Protein AF-0000000071012170 (afdb_homodimer)

Secondary structure (DSSP, 8-state):
---PPTT-----EEEEEEETTEEEEEEE-HHHHHHHHHHHHHTT--HHHHHHHHHHHHTTSSS---HHHHHHHHHHHHH-THHHHHH--/---PPTT-----EEEEEEETTEEEEEEE-HHHHHHHHHHHHHTT--HHHHHHHHHHHHTTSSS---HHHHHHHHHHHHH-THHHHHH--

Structure (mmCIF, N/CA/C/O backbone):
data_AF-0000000071012170-model_v1
#
loop_
_entity.id
_entity.type
_entity.pdbx_description
1 polymer 'Ribbon-helix-helix domain-containing protein'
#
loop_
_atom_site.group_PDB
_atom_site.id
_atom_site.type_symbol
_atom_site.label_atom_id
_atom_site.label_alt_id
_atom_site.label_comp_id
_atom_site.label_asym_id
_atom_site.label_entity_id
_atom_site.label_seq_id
_atom_site.pdbx_PDB_ins_code
_atom_site.Cartn_x
_atom_site.Cartn_y
_atom_site.Cartn_z
_atom_site.occupancy
_atom_site.B_iso_or_equiv
_atom_site.auth_seq_id
_atom_site.auth_comp_id
_atom_site.auth_asym_id
_atom_site.auth_atom_id
_atom_site.pdbx_PDB_model_num
ATOM 1 N N . MET A 1 1 ? -7.152 -13.344 -16.125 1 81.5 1 MET A N 1
ATOM 2 C CA . MET A 1 1 ? -5.695 -13.297 -16.172 1 81.5 1 MET A CA 1
ATOM 3 C C . MET A 1 1 ? -5.168 -12.07 -15.43 1 81.5 1 MET A C 1
ATOM 5 O O . MET A 1 1 ? -5.805 -11.016 -15.438 1 81.5 1 MET A O 1
ATOM 9 N N . ILE A 1 2 ? -4.004 -12.242 -14.586 1 90.12 2 ILE A N 1
ATOM 10 C CA . ILE A 1 2 ? -3.391 -11.172 -13.812 1 90.12 2 ILE A CA 1
ATOM 11 C C . ILE A 1 2 ? -2.467 -10.344 -14.703 1 90.12 2 ILE A C 1
ATOM 13 O O . ILE A 1 2 ? -1.685 -10.906 -15.477 1 90.12 2 ILE A O 1
ATOM 17 N N . GLU A 1 3 ? -2.68 -9.062 -14.695 1 91.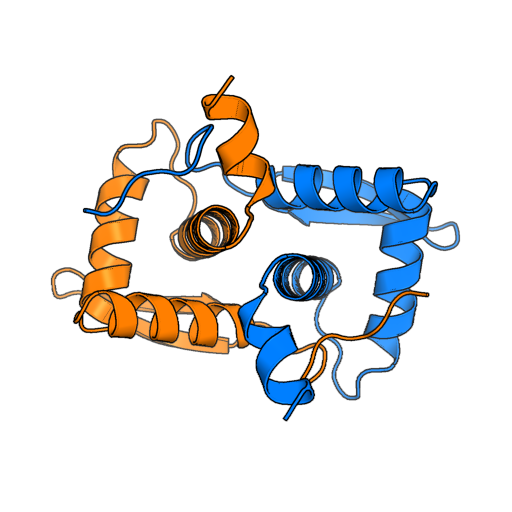44 3 GLU A N 1
ATOM 18 C CA . GLU A 1 3 ? -1.835 -8.172 -15.484 1 91.44 3 GLU A CA 1
ATOM 19 C C . GLU A 1 3 ? -1.071 -7.203 -14.578 1 91.44 3 GLU A C 1
ATOM 21 O O . GLU A 1 3 ? -1.565 -6.812 -13.523 1 91.44 3 GLU A O 1
ATOM 26 N N . ALA A 1 4 ? 0.1 -6.859 -15.078 1 93.19 4 ALA A N 1
ATOM 27 C CA . ALA A 1 4 ? 0.873 -5.852 -14.359 1 93.19 4 ALA A CA 1
ATOM 28 C C . ALA A 1 4 ? 0.177 -4.492 -14.391 1 93.19 4 ALA A C 1
ATOM 30 O O . ALA A 1 4 ? -0.514 -4.168 -15.359 1 93.19 4 ALA A O 1
ATOM 31 N N . PRO A 1 5 ? 0.312 -3.686 -13.32 1 92.81 5 PRO A N 1
ATOM 32 C CA . PRO A 1 5 ? -0.231 -2.326 -13.383 1 92.81 5 PRO A CA 1
ATOM 33 C C . PRO A 1 5 ? 0.393 -1.488 -14.492 1 92.81 5 PRO A C 1
ATOM 35 O O . PRO A 1 5 ? 1.422 -1.871 -15.055 1 92.81 5 PRO A O 1
ATOM 38 N N . GLU A 1 6 ? -0.34 -0.376 -14.789 1 85.25 6 GLU A N 1
ATOM 39 C CA . GLU A 1 6 ? 0.25 0.556 -15.75 1 85.25 6 GLU A CA 1
ATOM 40 C C . GLU A 1 6 ? 1.575 1.109 -15.234 1 85.25 6 GLU A C 1
ATOM 42 O O . GLU A 1 6 ? 1.687 1.483 -14.062 1 85.25 6 GLU A O 1
ATOM 47 N N . GLY A 1 7 ? 2.602 1.054 -15.961 1 88.69 7 GLY A N 1
ATOM 48 C CA . GLY A 1 7 ? 3.914 1.518 -15.539 1 88.69 7 GLY A CA 1
ATOM 49 C C . GLY A 1 7 ? 4.773 0.417 -14.945 1 88.69 7 GLY A C 1
ATOM 50 O O . GLY A 1 7 ? 5.949 0.635 -14.648 1 88.69 7 GLY A O 1
ATOM 51 N N . GLY A 1 8 ? 4.145 -0.751 -14.648 1 93 8 GLY A N 1
ATOM 52 C CA . GLY A 1 8 ? 4.891 -1.884 -14.125 1 93 8 GLY A CA 1
ATOM 53 C C . GLY A 1 8 ? 5.004 -1.873 -12.609 1 93 8 GLY A C 1
ATOM 54 O O . GLY A 1 8 ? 4.438 -1.005 -11.945 1 93 8 GLY A O 1
ATOM 55 N N . PHE A 1 9 ? 5.668 -2.893 -12.078 1 96.5 9 PHE A N 1
ATOM 56 C CA . PHE A 1 9 ? 5.961 -2.973 -10.648 1 96.5 9 PHE A CA 1
ATOM 57 C C . PHE A 1 9 ? 7.23 -2.203 -10.312 1 96.5 9 PHE A C 1
ATOM 59 O O . PHE A 1 9 ? 8.297 -2.484 -10.859 1 96.5 9 PHE A O 1
ATOM 66 N N . ARG A 1 10 ? 7.117 -1.2 -9.531 1 96.31 10 ARG A N 1
ATOM 67 C CA . ARG A 1 10 ? 8.258 -0.414 -9.078 1 96.31 10 ARG A CA 1
ATOM 68 C C . ARG A 1 10 ? 8.305 -0.349 -7.551 1 96.31 10 ARG A C 1
ATOM 70 O O . ARG A 1 10 ? 7.273 -0.131 -6.906 1 96.31 10 ARG A O 1
ATOM 77 N N . GLY A 1 11 ? 9.484 -0.593 -6.98 1 97.56 11 GLY A N 1
ATOM 78 C CA . GLY A 1 11 ? 9.641 -0.59 -5.535 1 97.56 11 GLY A CA 1
ATOM 79 C C . GLY A 1 11 ? 9.539 0.797 -4.926 1 97.56 11 GLY A C 1
ATOM 80 O O . GLY A 1 11 ? 9.438 1.791 -5.648 1 97.56 11 GLY A O 1
ATOM 81 N N . PRO A 1 12 ? 9.539 0.876 -3.615 1 98.44 12 PRO A N 1
ATOM 82 C CA . PRO A 1 12 ? 9.391 2.16 -2.926 1 98.44 12 PRO A CA 1
ATOM 83 C C . PRO A 1 12 ? 10.539 3.121 -3.225 1 98.44 12 PRO A C 1
ATOM 85 O O . PRO A 1 12 ? 11.695 2.695 -3.346 1 98.44 12 PRO A O 1
ATOM 88 N N . VAL A 1 13 ? 10.227 4.344 -3.346 1 98.5 13 VAL A N 1
ATOM 89 C CA . VAL A 1 13 ? 11.188 5.438 -3.486 1 98.5 13 VAL A CA 1
ATOM 90 C C . VAL A 1 13 ? 11.078 6.375 -2.285 1 98.5 13 VAL A C 1
ATOM 92 O O . VAL A 1 13 ? 9.977 6.652 -1.802 1 98.5 13 VAL A O 1
ATOM 95 N N . LYS A 1 14 ? 12.227 6.762 -1.87 1 98.44 14 LYS A N 1
ATOM 96 C CA . LYS A 1 14 ? 12.273 7.633 -0.699 1 98.44 14 LYS A CA 1
ATOM 97 C C . LYS A 1 14 ? 12.156 9.102 -1.1 1 98.44 14 LYS A C 1
ATOM 99 O O . LYS A 1 14 ? 12.875 9.562 -1.994 1 98.44 14 LYS A O 1
ATOM 104 N N . ARG A 1 15 ? 11.242 9.836 -0.465 1 98.38 15 ARG A N 1
ATOM 105 C CA . ARG A 1 15 ? 11.109 11.273 -0.625 1 98.38 15 ARG A CA 1
ATOM 106 C C . ARG A 1 15 ? 11.07 11.977 0.73 1 98.38 15 ARG A C 1
ATOM 108 O O . ARG A 1 15 ? 10.594 11.414 1.714 1 98.38 15 ARG A O 1
ATOM 115 N N . SER A 1 16 ? 11.57 13.172 0.717 1 98.25 16 SER A N 1
ATOM 116 C CA . SER A 1 16 ? 11.539 14.016 1.911 1 98.25 16 SER A CA 1
ATOM 117 C C . SER A 1 16 ? 10.367 14.984 1.874 1 98.25 16 SER A C 1
ATOM 119 O O . SER A 1 16 ? 10.141 15.656 0.865 1 98.25 16 SER A O 1
ATOM 121 N N . VAL A 1 17 ? 9.617 14.992 2.887 1 98.06 17 VAL A N 1
ATOM 122 C CA . VAL A 1 17 ? 8.469 15.875 3.027 1 98.06 17 VAL A CA 1
ATOM 123 C C . VAL A 1 17 ? 8.562 16.641 4.344 1 98.06 17 VAL A C 1
ATOM 125 O O . VAL A 1 17 ? 8.953 16.094 5.371 1 98.06 17 VAL A O 1
ATOM 128 N N . THR A 1 18 ? 8.258 17.906 4.266 1 96.88 18 THR A N 1
ATOM 129 C CA . THR A 1 18 ? 8.25 18.703 5.492 1 96.88 18 THR A CA 1
ATOM 130 C C . THR A 1 18 ? 6.891 18.609 6.188 1 96.88 18 THR A C 1
ATOM 132 O O . THR A 1 18 ? 5.875 19.031 5.633 1 96.88 18 THR A O 1
ATOM 135 N N . ILE A 1 19 ? 6.926 18.047 7.379 1 95.62 19 ILE A N 1
ATOM 136 C CA . ILE A 1 19 ? 5.723 17.891 8.195 1 95.62 19 ILE A CA 1
ATOM 137 C C . ILE A 1 19 ? 5.914 18.609 9.531 1 95.62 19 ILE A C 1
ATOM 139 O O . ILE A 1 19 ? 6.824 18.281 10.297 1 95.62 19 ILE A O 1
ATOM 143 N N . ALA A 1 20 ? 5.043 19.656 9.852 1 92.19 20 ALA A N 1
ATOM 144 C CA . ALA A 1 20 ? 5.125 20.422 11.094 1 92.19 20 ALA A CA 1
ATOM 145 C C . ALA A 1 20 ? 6.535 20.984 11.297 1 92.19 20 ALA A C 1
ATOM 147 O O . ALA A 1 20 ? 7.078 20.906 12.406 1 92.19 20 ALA A O 1
ATOM 148 N N . GLY A 1 21 ? 7.16 21.328 10.297 1 94.44 21 GLY A N 1
ATOM 149 C CA . GLY A 1 21 ? 8.469 21.953 10.367 1 94.44 21 GLY A CA 1
ATOM 150 C C . GLY A 1 21 ? 9.617 20.969 10.383 1 94.44 21 GLY A C 1
ATOM 151 O O . GLY A 1 21 ? 10.781 21.359 10.344 1 94.44 21 GLY A O 1
ATOM 152 N N . HIS A 1 22 ? 9.25 19.656 10.375 1 96.75 22 HIS A N 1
ATOM 153 C CA . HIS A 1 22 ? 10.266 18.609 10.406 1 96.75 22 HIS A CA 1
ATOM 154 C C . HIS A 1 22 ? 10.398 17.938 9.047 1 96.75 22 HIS A C 1
ATOM 156 O O . HIS A 1 22 ? 9.391 17.562 8.438 1 96.75 22 HIS A O 1
ATOM 162 N N . GLN A 1 23 ? 11.633 17.797 8.656 1 97.44 23 GLN A N 1
ATOM 163 C CA . GLN A 1 23 ? 11.891 17.047 7.434 1 97.44 23 GLN A CA 1
ATOM 164 C C . GLN A 1 23 ? 11.781 15.539 7.676 1 97.44 23 GLN A C 1
ATOM 166 O O . GLN A 1 23 ? 12.555 14.969 8.445 1 97.44 23 GLN A O 1
ATOM 171 N N . THR A 1 24 ? 10.828 14.922 7.031 1 97.19 24 THR A N 1
ATOM 172 C CA . THR A 1 24 ? 10.555 13.508 7.227 1 97.19 24 THR A CA 1
ATOM 173 C C . THR A 1 24 ? 10.711 12.734 5.918 1 97.19 24 THR A C 1
ATOM 175 O O . THR A 1 24 ? 10.203 13.156 4.879 1 97.19 24 THR A O 1
ATOM 178 N N . SER A 1 25 ? 11.508 11.664 6.012 1 98.38 25 SER A N 1
ATOM 179 C CA . SER A 1 25 ? 11.672 10.82 4.828 1 98.38 25 SER A CA 1
ATOM 180 C C . SER A 1 25 ? 10.65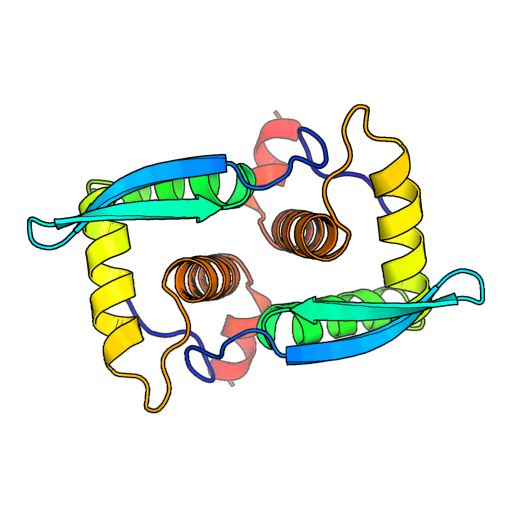6 9.68 4.82 1 98.38 25 SER A C 1
ATOM 182 O O . SER A 1 25 ? 10.516 8.961 5.812 1 98.38 25 SER A O 1
ATOM 184 N N . ILE A 1 26 ? 9.961 9.633 3.703 1 98.69 26 ILE A N 1
ATOM 185 C CA . ILE A 1 26 ? 8.945 8.594 3.576 1 98.69 26 ILE A CA 1
ATOM 186 C C . ILE A 1 26 ? 9.242 7.723 2.361 1 98.69 26 ILE A C 1
ATOM 188 O O . ILE A 1 26 ? 9.578 8.234 1.289 1 98.69 26 ILE A O 1
ATOM 192 N N . SER A 1 27 ? 9.195 6.41 2.582 1 98.69 27 SER A N 1
ATOM 193 C CA . SER A 1 27 ? 9.406 5.449 1.505 1 98.69 27 SER A CA 1
ATOM 194 C C . SER A 1 27 ? 8.086 4.848 1.035 1 98.69 27 SER A C 1
ATOM 196 O O . SER A 1 27 ? 7.398 4.176 1.804 1 98.69 27 SER A O 1
ATOM 198 N N . LEU A 1 28 ? 7.672 5.145 -0.286 1 98.75 28 LEU A N 1
ATOM 199 C CA . LEU A 1 28 ? 6.43 4.652 -0.872 1 98.75 28 LEU A CA 1
ATOM 200 C C . LEU A 1 28 ? 6.656 4.172 -2.301 1 98.75 28 LEU A C 1
ATOM 202 O O . LEU A 1 28 ? 7.535 4.68 -3 1 98.75 28 LEU A O 1
ATOM 206 N N . GLU A 1 29 ? 5.855 3.234 -2.678 1 98.19 29 GLU A N 1
ATOM 207 C CA . GLU A 1 29 ? 5.82 2.902 -4.098 1 98.19 29 GLU A CA 1
ATOM 208 C C . GLU A 1 29 ? 5.395 4.102 -4.938 1 98.19 29 GLU A C 1
ATOM 210 O O . GLU A 1 29 ? 4.531 4.883 -4.52 1 98.19 29 GLU A O 1
ATOM 215 N N . PRO A 1 30 ? 5.879 4.266 -6.211 1 97.81 30 PRO A N 1
ATOM 216 C CA . PRO A 1 30 ? 5.547 5.414 -7.055 1 97.81 30 PRO A CA 1
ATOM 217 C C . PRO A 1 30 ? 4.043 5.586 -7.258 1 97.81 30 PRO A C 1
ATOM 219 O O . PRO A 1 30 ? 3.549 6.715 -7.312 1 97.81 30 PRO A O 1
ATOM 222 N N . VAL A 1 31 ? 3.303 4.523 -7.277 1 96.62 31 VAL A N 1
ATOM 223 C CA . VAL A 1 31 ? 1.866 4.605 -7.512 1 96.62 31 VAL A CA 1
ATOM 224 C C . VAL A 1 31 ? 1.187 5.285 -6.324 1 96.62 31 VAL A C 1
ATOM 226 O O . VAL A 1 31 ? 0.213 6.023 -6.496 1 96.62 31 VAL A O 1
ATOM 229 N N . PHE A 1 32 ? 1.663 5.055 -5.172 1 97.88 32 PHE A N 1
ATOM 230 C CA . PHE A 1 32 ? 1.093 5.707 -3.998 1 97.88 32 PHE A CA 1
ATOM 231 C C . PHE A 1 32 ? 1.456 7.188 -3.969 1 97.88 32 PHE A C 1
ATOM 233 O O . PHE A 1 32 ? 0.633 8.023 -3.598 1 97.88 32 PHE A O 1
ATOM 240 N N . TRP A 1 33 ? 2.707 7.543 -4.355 1 98.38 33 TRP A N 1
ATOM 241 C CA . TRP A 1 33 ? 3.076 8.953 -4.457 1 98.38 33 TRP A CA 1
ATOM 242 C C . TRP A 1 33 ? 2.168 9.68 -5.441 1 98.38 33 TRP A C 1
ATOM 244 O O . TRP A 1 33 ? 1.653 10.758 -5.141 1 98.38 33 TRP A O 1
ATOM 254 N N . SER A 1 34 ? 1.928 9.016 -6.605 1 97.19 34 SER A N 1
ATOM 255 C CA . SER A 1 34 ? 1.067 9.602 -7.625 1 97.19 34 SER A CA 1
ATOM 256 C C . SER A 1 34 ? -0.354 9.797 -7.109 1 97.19 34 SER A C 1
ATOM 258 O O . SER A 1 34 ? -0.988 10.812 -7.379 1 97.19 34 SER A O 1
ATOM 260 N N . ALA A 1 35 ? -0.787 8.805 -6.32 1 96.88 35 ALA A N 1
ATOM 261 C CA . ALA A 1 35 ? -2.139 8.875 -5.77 1 96.88 35 ALA A CA 1
ATOM 262 C C . ALA A 1 35 ? -2.25 9.984 -4.727 1 96.88 35 ALA A C 1
ATOM 264 O O . ALA A 1 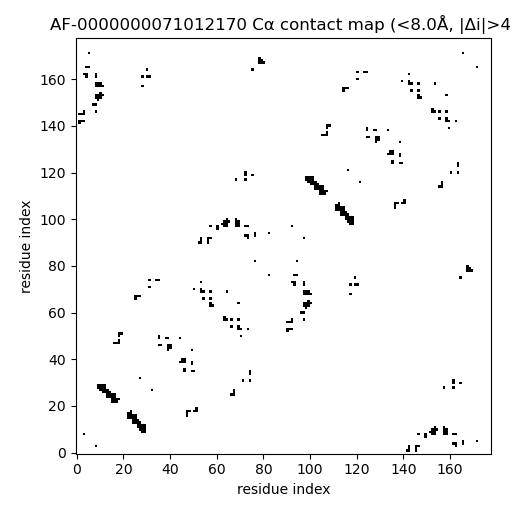35 ? -3.27 10.672 -4.652 1 96.88 35 ALA A O 1
ATOM 265 N N . ILE A 1 36 ? -1.253 10.172 -3.912 1 97.94 36 ILE A N 1
ATOM 266 C CA . ILE A 1 36 ? -1.246 11.242 -2.92 1 97.94 36 ILE A CA 1
ATOM 267 C C . ILE A 1 36 ? -1.258 12.594 -3.623 1 97.94 36 ILE A C 1
ATOM 269 O O . ILE A 1 36 ? -1.982 13.508 -3.215 1 97.94 36 ILE A O 1
ATOM 273 N N . GLU A 1 37 ? -0.484 12.727 -4.688 1 97.94 37 GLU A N 1
ATOM 274 C CA . GLU A 1 37 ? -0.443 13.961 -5.461 1 97.94 37 GLU A CA 1
ATOM 275 C C . GLU A 1 37 ? -1.811 14.281 -6.055 1 97.94 37 GLU A C 1
ATOM 277 O O . GLU A 1 37 ? -2.275 15.422 -5.973 1 97.94 37 GLU A O 1
ATOM 282 N N . ARG A 1 38 ? -2.447 13.258 -6.578 1 96.56 38 ARG A N 1
ATOM 283 C CA . ARG A 1 38 ? -3.775 13.453 -7.152 1 96.56 38 ARG A CA 1
ATOM 284 C C . ARG A 1 38 ? -4.777 13.867 -6.082 1 96.56 38 ARG A C 1
ATOM 286 O O . ARG A 1 38 ? -5.598 14.766 -6.305 1 96.56 38 ARG A O 1
ATOM 293 N N . ALA A 1 39 ? -4.668 13.227 -4.926 1 96.62 39 ALA A N 1
ATOM 294 C CA . ALA A 1 39 ? -5.578 13.547 -3.826 1 96.62 39 ALA A CA 1
ATOM 295 C C . ALA A 1 39 ? -5.355 14.977 -3.33 1 96.62 39 ALA A C 1
ATOM 297 O O . ALA A 1 39 ? -6.312 15.672 -2.99 1 96.62 39 ALA A O 1
ATOM 298 N N . ALA A 1 40 ? -4.078 15.359 -3.277 1 97.94 40 ALA A N 1
ATOM 299 C CA . ALA A 1 40 ? -3.746 16.719 -2.848 1 97.94 40 ALA A CA 1
ATOM 300 C C . ALA A 1 40 ? -4.316 17.75 -3.811 1 97.94 40 ALA A C 1
ATOM 302 O O . ALA A 1 40 ? -4.953 18.719 -3.387 1 97.94 40 ALA A O 1
ATOM 303 N N . VAL A 1 41 ? -4.152 17.516 -5.137 1 97.25 41 VAL A N 1
ATOM 304 C CA . VAL A 1 41 ? -4.633 18.422 -6.176 1 97.25 41 VAL A CA 1
ATOM 305 C C . VAL A 1 41 ? -6.156 18.531 -6.102 1 97.25 41 VAL A C 1
ATOM 307 O O . VAL A 1 41 ? -6.711 19.625 -6.168 1 97.25 41 VAL A O 1
ATOM 310 N N . ALA A 1 42 ? -6.797 17.438 -5.875 1 95.31 42 ALA A N 1
ATOM 311 C CA . ALA A 1 42 ? -8.258 17.406 -5.812 1 95.31 42 ALA A CA 1
ATOM 312 C C . ALA A 1 42 ? -8.781 18.219 -4.637 1 95.31 42 ALA A C 1
ATOM 314 O O . ALA A 1 42 ? -9.898 18.734 -4.68 1 95.31 42 ALA A O 1
ATOM 315 N N . ARG A 1 43 ? -7.945 18.375 -3.678 1 96.69 43 ARG A N 1
ATOM 316 C CA . ARG A 1 43 ? -8.359 19.062 -2.461 1 96.69 43 ARG A CA 1
ATOM 317 C C . ARG A 1 43 ? -7.766 20.469 -2.391 1 96.69 43 ARG A C 1
ATOM 319 O O . ARG A 1 43 ? -7.934 21.172 -1.392 1 96.69 43 ARG A O 1
ATOM 326 N N . GLY A 1 44 ? -7.008 20.797 -3.441 1 97.56 44 GLY A N 1
ATOM 327 C CA . GLY A 1 44 ? -6.379 22.109 -3.475 1 97.56 44 GLY A CA 1
ATOM 328 C C . GLY A 1 44 ? -5.316 22.297 -2.406 1 97.56 44 GLY A C 1
ATOM 329 O O . GLY A 1 44 ? -5.172 23.375 -1.844 1 97.56 44 GLY A O 1
ATOM 330 N N . LEU A 1 45 ? -4.672 21.281 -2.043 1 97.69 45 LEU A N 1
ATOM 331 C CA . LEU A 1 45 ? -3.654 21.281 -0.996 1 97.69 45 LEU A CA 1
ATOM 332 C C . LEU A 1 45 ? -2.273 21 -1.574 1 97.69 45 LEU A C 1
ATOM 334 O O . LEU A 1 45 ? -2.15 20.25 -2.547 1 97.69 45 LEU A O 1
ATOM 338 N N . PRO A 1 46 ? -1.312 21.641 -0.9 1 97.56 46 PRO A N 1
ATOM 339 C CA . PRO A 1 46 ? 0.018 21.078 -1.142 1 97.56 46 PRO A CA 1
ATOM 340 C C . PRO A 1 46 ? 0.13 19.625 -0.692 1 97.56 46 PRO A C 1
ATOM 342 O O . PRO A 1 46 ? -0.538 19.219 0.26 1 97.56 46 PRO A O 1
ATOM 345 N N . LEU A 1 47 ? 0.971 18.875 -1.402 1 98.12 47 LEU A N 1
ATOM 346 C CA . LEU A 1 47 ? 1.202 17.484 -1.038 1 98.12 47 LEU A CA 1
ATOM 347 C C . LEU A 1 47 ? 1.57 17.359 0.436 1 98.12 47 LEU A C 1
ATOM 349 O O . LEU A 1 47 ? 1.042 16.5 1.143 1 98.12 47 LEU A O 1
ATOM 353 N N . SER A 1 48 ? 2.471 18.219 0.95 1 98.19 48 SER A N 1
ATOM 354 C CA . SER A 1 48 ? 2.941 18.156 2.33 1 98.19 48 SER A CA 1
ATOM 355 C C . SER A 1 48 ? 1.804 18.422 3.312 1 98.19 48 SER A C 1
ATOM 357 O O . SER A 1 48 ? 1.773 17.844 4.402 1 98.19 48 SER A O 1
ATOM 359 N N . ALA A 1 49 ? 0.913 19.312 2.904 1 97.81 49 ALA A N 1
ATOM 360 C CA . ALA A 1 49 ? -0.238 19.609 3.754 1 97.81 49 ALA A CA 1
ATOM 361 C C . ALA A 1 49 ? -1.17 18.406 3.859 1 97.81 49 ALA A C 1
ATOM 363 O O . ALA A 1 49 ? -1.688 18.109 4.938 1 97.81 49 ALA A O 1
ATOM 364 N N . LEU A 1 50 ? -1.406 17.703 2.73 1 98.38 50 LEU A N 1
ATOM 365 C CA . LEU A 1 50 ? -2.23 16.5 2.76 1 98.38 50 LEU A CA 1
ATOM 366 C C . LEU A 1 50 ? -1.586 15.414 3.625 1 98.38 50 LEU A C 1
ATOM 368 O O . LEU A 1 50 ? -2.26 14.781 4.441 1 98.38 50 LEU A O 1
ATOM 372 N N . VAL A 1 51 ? -0.287 15.195 3.488 1 98.56 51 VAL A N 1
ATOM 373 C CA . VAL A 1 51 ? 0.445 14.203 4.273 1 98.56 51 VAL A CA 1
ATOM 374 C C . VAL A 1 51 ? 0.343 14.547 5.758 1 98.56 51 VAL A C 1
ATOM 376 O O . VAL A 1 51 ? 0.103 13.672 6.59 1 98.56 51 VAL A O 1
ATOM 379 N N . ALA A 1 52 ? 0.486 15.906 6.055 1 98.25 52 ALA A N 1
ATOM 380 C CA . ALA A 1 52 ? 0.381 16.359 7.438 1 98.25 52 ALA A CA 1
ATOM 381 C C . ALA A 1 52 ? -1.007 16.078 8.008 1 98.25 52 ALA A C 1
ATOM 383 O O . ALA A 1 52 ? -1.142 15.711 9.172 1 98.25 52 ALA A O 1
ATOM 384 N N . GLN A 1 53 ? -1.989 16.25 7.191 1 98.12 53 GLN A N 1
ATOM 385 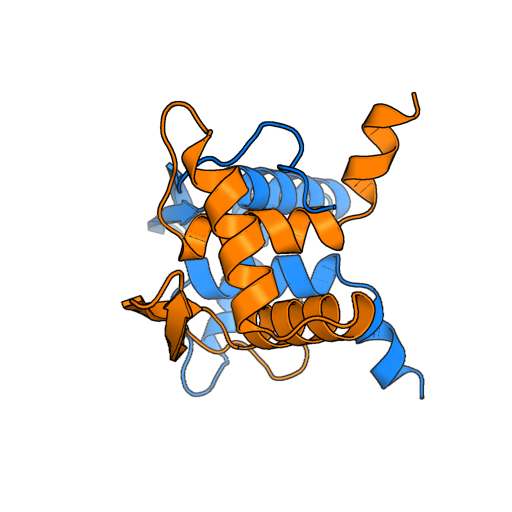C CA . GLN A 1 53 ? -3.357 16 7.641 1 98.12 53 GLN A CA 1
ATOM 386 C C . GLN A 1 53 ? -3.596 14.523 7.898 1 98.12 53 GLN A C 1
ATOM 388 O O . GLN A 1 53 ? -4.23 14.148 8.891 1 98.12 53 GLN A O 1
ATOM 393 N N . VAL A 1 54 ? -3.111 13.625 7.066 1 98.19 54 VAL A N 1
ATOM 394 C CA . VAL A 1 54 ? -3.225 12.188 7.293 1 98.19 54 VAL A CA 1
ATOM 395 C C . VAL A 1 54 ? -2.479 11.805 8.57 1 98.19 54 VAL A C 1
ATOM 397 O O . VAL A 1 54 ? -2.975 11.016 9.375 1 98.19 54 VAL A O 1
ATOM 400 N N . ASP A 1 55 ? -1.273 12.422 8.719 1 97.75 55 ASP A N 1
ATOM 401 C CA . ASP A 1 55 ? -0.471 12.141 9.906 1 97.75 55 ASP A CA 1
ATOM 402 C C . ASP A 1 55 ? -1.207 12.555 11.18 1 97.75 55 ASP A C 1
ATOM 404 O O . ASP A 1 55 ? -1.143 11.852 12.195 1 97.75 55 ASP A O 1
ATOM 408 N N . ALA A 1 56 ? -1.89 13.68 11.117 1 97.25 56 ALA A N 1
ATOM 409 C CA . ALA A 1 56 ? -2.635 14.188 12.266 1 97.25 56 ALA A CA 1
ATOM 410 C C . ALA A 1 56 ? -3.742 13.219 12.672 1 97.25 56 ALA A C 1
ATOM 412 O O . ALA A 1 56 ? -4.043 13.07 13.859 1 97.25 56 ALA A O 1
ATOM 413 N N . VAL A 1 57 ? -4.336 12.609 11.719 1 97.31 57 VAL A N 1
ATOM 414 C CA . VAL A 1 57 ? -5.395 11.641 11.984 1 97.31 57 VAL A CA 1
ATOM 415 C C . VAL A 1 57 ? -4.777 10.32 12.438 1 97.31 57 VAL A C 1
ATOM 417 O O . VAL A 1 57 ? -5.293 9.672 13.352 1 97.31 57 VAL A O 1
ATOM 420 N N . ARG A 1 58 ? -3.68 9.914 11.828 1 97.31 58 ARG A N 1
ATOM 421 C CA . ARG A 1 58 ? -2.963 8.68 12.148 1 97.31 58 ARG A CA 1
ATOM 422 C C . ARG A 1 58 ? -2.592 8.633 13.633 1 97.31 58 ARG A C 1
ATOM 424 O O . ARG A 1 58 ? -2.736 7.598 14.281 1 97.31 58 ARG A O 1
ATOM 431 N N . ILE A 1 59 ? -2.111 9.75 14.219 1 95.88 59 ILE A N 1
ATOM 432 C CA . ILE A 1 59 ? -1.542 9.789 15.562 1 95.88 59 ILE A CA 1
ATOM 433 C C . ILE A 1 59 ? -2.652 9.633 16.594 1 95.88 59 ILE A C 1
ATOM 435 O O . ILE A 1 59 ? -2.383 9.359 17.766 1 95.88 59 ILE A O 1
ATOM 439 N N . LEU A 1 60 ? -3.914 9.781 16.125 1 95.69 60 LEU A N 1
ATOM 440 C CA . LEU A 1 60 ? -5.051 9.648 17.031 1 95.69 60 LEU A CA 1
ATOM 441 C C . LEU A 1 60 ? -5.359 8.172 17.297 1 95.69 60 LEU A C 1
ATOM 443 O O . LEU A 1 60 ? -6.094 7.848 18.219 1 95.69 60 LEU A O 1
ATOM 447 N N . ALA A 1 61 ? -4.824 7.285 16.469 1 94.44 61 ALA A N 1
ATOM 448 C CA . ALA A 1 61 ? -5.047 5.855 16.656 1 94.44 61 ALA A CA 1
ATOM 449 C C . ALA A 1 61 ? -4.383 5.352 17.938 1 94.44 61 ALA A C 1
ATOM 451 O O . ALA A 1 61 ? -3.373 5.906 18.375 1 94.44 61 ALA A O 1
ATOM 452 N N . GLU A 1 62 ? -4.969 4.348 18.578 1 93.44 62 GLU A N 1
ATOM 453 C CA . GLU A 1 62 ? -4.434 3.775 19.797 1 93.44 62 GLU A CA 1
ATOM 454 C C . GLU A 1 62 ? -3.018 3.242 19.594 1 93.44 62 GLU A C 1
ATOM 456 O O . GLU A 1 62 ? -2.143 3.447 20.438 1 93.44 62 GLU A O 1
ATOM 461 N N . ASP A 1 63 ? -2.721 2.57 18.594 1 96.19 63 ASP A N 1
ATOM 462 C CA . ASP A 1 63 ? -1.43 2.029 18.188 1 96.19 63 ASP A CA 1
ATOM 463 C C . ASP A 1 63 ? -1.118 2.391 16.734 1 96.19 63 ASP A C 1
ATOM 465 O O . ASP A 1 63 ? -1.25 1.554 15.844 1 96.19 63 ASP A O 1
ATOM 469 N N . PRO A 1 64 ? -0.727 3.633 16.516 1 97.06 64 PRO A N 1
ATOM 470 C CA . PRO A 1 64 ? -0.563 4.125 15.148 1 97.06 64 PRO A CA 1
ATOM 471 C C . PRO A 1 64 ? 0.602 3.461 14.414 1 97.06 64 PRO A C 1
ATOM 473 O O . PRO A 1 64 ? 1.697 3.344 14.977 1 97.06 64 PRO A O 1
ATOM 476 N N . PRO A 1 65 ? 0.348 3.01 13.195 1 98.12 65 PRO A N 1
ATOM 477 C CA . PRO A 1 65 ? 1.467 2.539 12.375 1 98.12 65 PRO A CA 1
ATOM 478 C C . PRO A 1 65 ? 2.377 3.674 11.914 1 98.12 65 PRO A C 1
ATOM 480 O O . PRO A 1 65 ? 2.166 4.832 12.289 1 98.12 65 PRO A O 1
ATOM 483 N N . ASN A 1 66 ? 3.426 3.297 11.18 1 97.94 66 ASN A N 1
ATOM 484 C CA . ASN A 1 66 ? 4.262 4.355 10.625 1 97.94 66 ASN A CA 1
ATOM 485 C C . ASN A 1 66 ? 3.523 5.148 9.547 1 97.94 66 ASN A C 1
ATOM 487 O O . ASN A 1 66 ? 2.447 4.746 9.102 1 97.94 66 ASN A O 1
ATOM 491 N N . LEU A 1 67 ? 4.043 6.23 9.195 1 98.38 67 LEU A N 1
ATOM 492 C CA . LEU A 1 67 ? 3.369 7.176 8.305 1 98.38 67 LEU A CA 1
ATOM 493 C C . LEU A 1 67 ? 3.178 6.574 6.918 1 98.38 67 LEU A C 1
ATOM 495 O O . LEU A 1 67 ? 2.133 6.77 6.293 1 98.38 67 LEU A O 1
ATOM 499 N N . ALA A 1 68 ? 4.156 5.785 6.41 1 98.75 68 ALA A N 1
ATOM 500 C CA . ALA A 1 68 ? 4.047 5.145 5.105 1 98.75 68 ALA A CA 1
ATOM 501 C C . ALA A 1 68 ? 2.848 4.199 5.059 1 98.75 68 ALA A C 1
ATOM 503 O O . ALA A 1 68 ? 2.039 4.258 4.129 1 98.75 68 ALA A O 1
ATOM 504 N N . SER A 1 69 ? 2.684 3.406 6.117 1 98.62 69 SER A N 1
ATOM 505 C CA . SER A 1 69 ? 1.559 2.484 6.238 1 98.62 69 SER A CA 1
ATOM 506 C C . SER A 1 69 ? 0.232 3.234 6.297 1 98.62 69 SER A C 1
ATOM 508 O O . SER A 1 69 ? -0.746 2.826 5.664 1 98.62 69 SER A O 1
ATOM 510 N N . ALA A 1 70 ? 0.223 4.305 7.023 1 98.5 70 ALA A N 1
ATOM 511 C CA . ALA A 1 70 ? -0.991 5.109 7.141 1 98.5 70 ALA A CA 1
ATOM 512 C C . ALA A 1 70 ? -1.382 5.715 5.797 1 98.5 70 ALA A C 1
ATOM 514 O O . ALA A 1 70 ? -2.557 5.707 5.426 1 98.5 70 ALA A O 1
ATOM 515 N N . LEU A 1 71 ? -0.423 6.191 5.062 1 98.62 71 LEU A N 1
ATOM 516 C CA . LEU A 1 71 ? -0.693 6.793 3.762 1 98.62 71 LEU A CA 1
ATOM 517 C C . LEU A 1 71 ? -1.215 5.754 2.777 1 98.62 71 LEU A C 1
ATOM 519 O O . LEU A 1 71 ? -2.17 6.012 2.043 1 98.62 71 LEU A O 1
ATOM 523 N N . ARG A 1 72 ? -0.635 4.551 2.762 1 98.56 72 ARG A N 1
ATOM 524 C CA . ARG A 1 72 ? -1.101 3.473 1.897 1 98.56 72 ARG A CA 1
ATOM 525 C C . ARG A 1 72 ? -2.543 3.096 2.221 1 98.56 72 ARG A C 1
ATOM 527 O O . ARG A 1 72 ? -3.371 2.957 1.317 1 98.56 72 ARG A O 1
ATOM 534 N N . THR A 1 73 ? -2.771 2.951 3.533 1 97.88 73 THR A N 1
ATOM 535 C CA . THR A 1 73 ? -4.105 2.572 3.982 1 97.88 73 THR A CA 1
ATOM 536 C C . THR A 1 73 ? -5.125 3.65 3.623 1 97.88 73 THR A C 1
ATOM 538 O O . THR A 1 73 ? -6.203 3.346 3.109 1 97.88 73 THR A O 1
ATOM 541 N N . TRP A 1 74 ? -4.793 4.906 3.822 1 97.62 74 TRP A N 1
ATOM 542 C CA . TRP A 1 74 ? -5.707 6.016 3.557 1 97.62 74 TRP A CA 1
ATOM 543 C C . TRP A 1 74 ? -6.016 6.121 2.066 1 97.62 74 TRP A C 1
ATOM 545 O O . TRP A 1 74 ? -7.176 6.27 1.676 1 97.62 74 TRP A O 1
ATOM 555 N N . ILE A 1 75 ? -4.992 6.012 1.227 1 97.12 75 ILE A N 1
ATOM 556 C CA . ILE A 1 75 ? -5.172 6.094 -0.219 1 97.12 75 ILE A CA 1
ATOM 557 C C . ILE A 1 75 ? -6.098 4.973 -0.688 1 97.12 75 ILE A C 1
ATOM 559 O O . ILE A 1 75 ? -7.016 5.211 -1.479 1 97.12 75 ILE A O 1
ATOM 563 N N . LEU A 1 76 ? -5.844 3.738 -0.206 1 96.25 76 LEU A N 1
ATOM 564 C CA . LEU A 1 76 ? -6.703 2.633 -0.616 1 96.25 76 LEU A CA 1
ATOM 565 C C . LEU A 1 76 ? -8.156 2.906 -0.246 1 96.25 76 LEU A C 1
ATOM 567 O O . LEU A 1 76 ? -9.062 2.658 -1.045 1 96.25 76 LEU A O 1
ATOM 571 N N . SER A 1 77 ? -8.383 3.455 0.951 1 94.31 77 SER A N 1
ATOM 572 C CA . SER A 1 77 ? -9.734 3.758 1.408 1 94.31 77 SER A CA 1
ATOM 573 C C . SER A 1 77 ? -10.383 4.832 0.545 1 94.31 77 SER A C 1
ATOM 575 O O . SER A 1 77 ? -11.602 4.852 0.379 1 94.31 77 SER A O 1
ATOM 577 N N . GLU A 1 78 ? -9.539 5.75 0.018 1 92.81 78 GLU A N 1
ATOM 578 C CA . GLU A 1 78 ? -10.023 6.859 -0.798 1 92.81 78 GLU A CA 1
ATOM 579 C C . GLU A 1 78 ? -10.484 6.375 -2.17 1 92.81 78 GLU A C 1
ATOM 581 O O . GLU A 1 78 ? -11.445 6.914 -2.734 1 92.81 78 GLU A O 1
ATOM 586 N N . VAL A 1 79 ? -9.891 5.344 -2.691 1 90.56 79 VAL A N 1
ATOM 587 C CA . VAL A 1 79 ? -10.133 5.008 -4.09 1 90.56 79 VAL A CA 1
ATOM 588 C C . VAL A 1 79 ? -10.938 3.715 -4.18 1 90.56 79 VAL A C 1
ATOM 590 O O . VAL A 1 79 ? -11.414 3.348 -5.254 1 90.56 79 VAL A O 1
ATOM 593 N N . ASP A 1 80 ? -10.961 2.928 -3.068 1 82.38 80 ASP A N 1
ATOM 594 C CA . ASP A 1 80 ? -11.711 1.678 -3.061 1 82.38 80 ASP A CA 1
ATOM 595 C C . ASP A 1 80 ? -13.203 1.935 -2.83 1 82.38 80 ASP A C 1
ATOM 597 O O . ASP A 1 80 ? -13.602 2.324 -1.733 1 82.38 80 ASP A O 1
ATOM 601 N N . PRO A 1 81 ? -14.039 1.764 -3.83 1 66.69 81 PRO A N 1
ATOM 602 C CA . PRO A 1 81 ? -15.477 1.996 -3.729 1 66.69 81 PRO A CA 1
ATOM 603 C C . PRO A 1 81 ? -16.156 1.048 -2.744 1 66.69 81 PRO A C 1
ATOM 605 O O . PRO A 1 81 ? -17.25 1.349 -2.244 1 66.69 81 PRO A O 1
ATOM 608 N N . ALA A 1 82 ? -15.781 -0.259 -2.777 1 60.66 82 ALA A N 1
ATOM 609 C CA . ALA A 1 82 ? -16.469 -1.255 -1.961 1 60.66 82 ALA A CA 1
ATOM 610 C C . ALA A 1 82 ? -16.625 -0.771 -0.521 1 60.66 82 ALA A C 1
ATOM 612 O O . ALA A 1 82 ? -17.438 -1.309 0.236 1 60.66 82 ALA A O 1
ATOM 613 N N . ARG A 1 83 ? -15.688 -0.051 -0.037 1 53.69 83 ARG A N 1
ATOM 614 C CA . ARG A 1 83 ? -15.805 0.375 1.354 1 53.69 83 ARG A CA 1
ATOM 615 C C . ARG A 1 83 ? -17 1.302 1.544 1 53.69 83 ARG A C 1
ATOM 617 O O . ARG A 1 83 ? -17.562 1.385 2.641 1 53.69 83 ARG A O 1
ATOM 624 N N . GLU A 1 84 ? -17.312 2.109 0.52 1 49.09 84 GLU A N 1
ATOM 625 C CA . GLU A 1 84 ? -18.5 2.951 0.66 1 49.09 84 GLU A CA 1
ATOM 626 C C . GLU A 1 84 ? -19.734 2.109 0.93 1 49.09 84 GLU A C 1
ATOM 628 O O . GLU A 1 84 ? -20.734 2.621 1.434 1 49.09 84 GLU A O 1
ATOM 633 N N . ALA A 1 85 ? -19.75 1.074 0.248 1 45.66 85 ALA A N 1
ATOM 634 C CA . ALA A 1 85 ? -21.047 0.416 0.292 1 45.66 85 ALA A CA 1
ATOM 635 C C . ALA A 1 85 ? -21.375 -0.053 1.706 1 45.66 85 ALA A C 1
ATOM 637 O O . ALA A 1 85 ? -22.531 -0.392 2.002 1 45.66 85 ALA A O 1
ATOM 638 N N . ASP A 1 86 ? -20.406 -0.538 2.463 1 40.12 86 ASP A N 1
ATOM 639 C CA . ASP A 1 86 ? -20.938 -1.035 3.734 1 40.12 86 ASP A CA 1
ATOM 640 C C . ASP A 1 86 ? -21.562 0.092 4.543 1 40.12 86 ASP A C 1
ATOM 642 O O . ASP A 1 86 ? -22.297 -0.163 5.508 1 40.12 86 ASP A O 1
ATOM 646 N N . GLN A 1 87 ? -21.188 1.244 4.277 1 38.66 87 GLN A N 1
ATOM 647 C CA . GLN A 1 87 ? -21.812 2.258 5.121 1 38.66 87 GLN A CA 1
ATOM 648 C C . GLN A 1 87 ? -23.25 2.521 4.699 1 38.66 87 GLN A C 1
ATOM 650 O O . GLN A 1 87 ? -24.047 3.066 5.477 1 38.66 87 GLN A O 1
ATOM 655 N N . ASP A 1 88 ? -23.391 2.549 3.441 1 38.53 88 ASP A N 1
ATOM 656 C CA . ASP A 1 88 ? -24.75 2.967 3.088 1 38.53 88 ASP A CA 1
ATOM 657 C C . ASP A 1 88 ? -25.766 1.898 3.467 1 38.53 88 ASP A C 1
ATOM 659 O O . ASP A 1 88 ? -26.953 2.047 3.189 1 38.53 88 ASP A O 1
ATOM 663 N N . CYS A 1 89 ? -25.25 0.838 4.008 1 32.56 89 CYS A N 1
ATOM 664 C CA . CYS A 1 89 ? -26.469 0.16 4.422 1 32.56 89 CYS A CA 1
ATOM 665 C C . CYS A 1 89 ? -26.953 0.681 5.773 1 32.56 89 CYS A C 1
ATOM 667 O O . CYS A 1 89 ? -26.141 1.047 6.625 1 32.56 89 CYS A O 1
ATOM 669 N N . MET B 1 1 ? -12.328 17.562 4.676 1 82.44 1 MET B N 1
ATOM 670 C CA . MET B 1 1 ? -11.68 17.094 5.898 1 82.44 1 MET B CA 1
ATOM 671 C C . MET B 1 1 ? -11.195 15.648 5.742 1 82.44 1 MET B C 1
ATOM 673 O O . MET B 1 1 ? -11.828 14.852 5.043 1 82.44 1 MET B O 1
ATOM 677 N N . ILE B 1 2 ? -9.906 15.312 6.293 1 90.5 2 ILE B N 1
ATOM 678 C CA . ILE B 1 2 ? -9.305 13.984 6.215 1 90.5 2 ILE B CA 1
ATOM 679 C C . ILE B 1 2 ? -9.883 13.094 7.309 1 90.5 2 ILE B C 1
ATOM 681 O O . ILE B 1 2 ? -10.008 13.508 8.461 1 90.5 2 ILE B O 1
ATOM 685 N N . GLU B 1 3 ? -10.367 11.945 6.902 1 91.81 3 GLU B N 1
ATOM 686 C CA . GLU B 1 3 ? -10.914 10.984 7.855 1 91.81 3 GLU B CA 1
ATOM 687 C C . GLU B 1 3 ? -10.117 9.68 7.84 1 91.81 3 GLU B C 1
ATOM 689 O O . GLU B 1 3 ? -9.586 9.281 6.801 1 91.81 3 GLU B O 1
ATOM 694 N N . ALA B 1 4 ? -10.102 9.07 9.016 1 93.38 4 ALA B N 1
ATOM 695 C CA . ALA B 1 4 ? -9.469 7.758 9.086 1 93.38 4 ALA B CA 1
ATOM 696 C C . ALA B 1 4 ? -10.25 6.727 8.281 1 93.38 4 ALA B C 1
ATOM 698 O O . ALA B 1 4 ? -11.477 6.824 8.156 1 93.38 4 ALA B O 1
ATOM 699 N N . PRO B 1 5 ? -9.562 5.746 7.684 1 93 5 PRO B N 1
ATOM 700 C CA . PRO B 1 5 ? -10.297 4.664 7.016 1 93 5 PRO B CA 1
ATOM 701 C C . PRO B 1 5 ? -11.195 3.887 7.973 1 93 5 PRO B C 1
ATOM 703 O O . PRO B 1 5 ? -11.062 4.012 9.188 1 93 5 PRO B O 1
ATOM 706 N N . GLU B 1 6 ? -12.133 3.141 7.328 1 85.88 6 GLU B N 1
ATOM 707 C CA . GLU B 1 6 ? -12.945 2.254 8.156 1 85.88 6 GLU B CA 1
ATOM 708 C C . GLU B 1 6 ? -12.078 1.229 8.883 1 85.88 6 GLU B C 1
ATOM 710 O O . GLU B 1 6 ? -11.18 0.637 8.281 1 85.88 6 GLU B O 1
ATOM 715 N N . GLY B 1 7 ? -12.211 1.072 10.125 1 88.94 7 GLY B N 1
ATOM 716 C CA . GLY B 1 7 ? -11.398 0.15 10.906 1 88.94 7 GLY B CA 1
ATOM 717 C C . GLY B 1 7 ? -10.164 0.796 11.5 1 88.94 7 GLY B C 1
ATOM 718 O O . GLY B 1 7 ? -9.438 0.168 12.273 1 88.94 7 GLY B O 1
ATOM 719 N N . GLY B 1 8 ? -9.836 2.037 11.039 1 93.19 8 GLY B N 1
ATOM 720 C CA . GLY B 1 8 ? -8.695 2.76 11.578 1 93.19 8 GLY B CA 1
ATOM 721 C C . GLY B 1 8 ? -7.391 2.434 10.875 1 93.19 8 GLY B C 1
ATOM 722 O O . GLY B 1 8 ? -7.379 1.685 9.898 1 93.19 8 GLY B O 1
ATOM 723 N N . PHE B 1 9 ? -6.316 3.064 11.312 1 96.69 9 PHE B N 1
ATOM 724 C CA . PHE B 1 9 ? -4.973 2.785 10.82 1 96.69 9 PHE B CA 1
ATOM 725 C C . PHE B 1 9 ? -4.359 1.6 11.555 1 96.69 9 PHE B C 1
ATOM 727 O O . PHE B 1 9 ? -4.238 1.62 12.781 1 96.69 9 PHE B O 1
ATOM 734 N N . ARG B 1 10 ? -4.07 0.574 10.875 1 96.44 10 ARG B N 1
ATOM 735 C CA . ARG B 1 10 ? -3.42 -0.605 11.43 1 96.44 10 ARG B CA 1
ATOM 736 C C . ARG B 1 10 ? -2.158 -0.957 10.648 1 96.44 10 ARG B C 1
ATOM 738 O O . ARG B 1 10 ? -2.162 -0.947 9.422 1 96.44 10 ARG B O 1
ATOM 745 N N . GLY B 1 11 ? -1.072 -1.212 11.383 1 97.62 11 GLY B N 1
ATOM 746 C CA . GLY B 1 11 ? 0.197 -1.529 10.75 1 97.62 11 GLY B CA 1
ATOM 747 C C . GLY B 1 11 ? 0.21 -2.896 10.094 1 97.62 11 GLY B C 1
ATOM 748 O O . GLY B 1 11 ? -0.756 -3.652 10.203 1 97.62 11 GLY B O 1
ATOM 749 N N . PRO B 1 12 ? 1.28 -3.207 9.383 1 98.44 12 PRO B N 1
ATOM 750 C CA . PRO B 1 12 ? 1.375 -4.48 8.664 1 98.44 12 PRO B CA 1
ATOM 751 C C . PRO B 1 12 ? 1.347 -5.688 9.602 1 98.44 12 PRO B C 1
ATOM 753 O O . PRO B 1 12 ? 1.911 -5.637 10.695 1 98.44 12 PRO B O 1
ATOM 756 N N . VAL B 1 13 ? 0.705 -6.699 9.188 1 98.5 13 VAL B N 1
ATOM 757 C CA . VAL B 1 13 ? 0.676 -7.996 9.852 1 98.5 13 VAL B CA 1
ATOM 758 C C . VAL B 1 13 ? 1.322 -9.055 8.961 1 98.5 13 VAL B C 1
ATOM 760 O O . VAL B 1 13 ? 1.129 -9.047 7.742 1 98.5 13 VAL B O 1
ATOM 763 N N . LYS B 1 14 ? 2.07 -9.859 9.633 1 98.5 14 LYS B N 1
ATOM 764 C CA . LYS B 1 14 ? 2.783 -10.891 8.891 1 98.5 14 LYS B CA 1
ATOM 765 C C . LYS B 1 14 ? 1.931 -12.148 8.742 1 98.5 14 LYS B C 1
ATOM 767 O O . LYS B 1 14 ? 1.373 -12.648 9.727 1 98.5 14 LYS B O 1
ATOM 772 N N . ARG B 1 15 ? 1.804 -12.656 7.516 1 98.44 15 ARG B N 1
ATOM 773 C CA . ARG B 1 15 ? 1.148 -13.922 7.23 1 98.44 15 ARG B CA 1
ATOM 774 C C . ARG B 1 15 ? 2.027 -14.812 6.352 1 98.44 15 ARG B C 1
ATOM 776 O O . ARG B 1 15 ? 2.799 -14.305 5.531 1 98.44 15 ARG B O 1
ATOM 783 N N . SER B 1 16 ? 1.867 -16.078 6.562 1 98.25 16 SER B N 1
ATOM 784 C CA . SER B 1 16 ? 2.576 -17.062 5.754 1 98.25 16 SER B CA 1
ATOM 785 C C . SER B 1 16 ? 1.693 -17.594 4.625 1 98.25 16 SER B C 1
ATOM 787 O O . SER B 1 16 ? 0.544 -17.969 4.855 1 98.25 16 SER B O 1
ATOM 789 N N . VAL B 1 17 ? 2.184 -17.547 3.461 1 98.06 17 VAL B N 1
ATOM 790 C CA . VAL B 1 17 ? 1.488 -18.016 2.271 1 98.06 17 VAL B CA 1
ATOM 791 C C . VAL B 1 17 ? 2.379 -19 1.515 1 98.06 17 VAL B C 1
ATOM 793 O O . VAL B 1 17 ? 3.588 -18.797 1.394 1 98.06 17 VAL B O 1
ATOM 796 N N . THR B 1 18 ? 1.778 -20.078 1.07 1 96.81 18 THR B N 1
ATOM 797 C CA . THR B 1 18 ? 2.539 -21.031 0.273 1 96.81 18 THR B CA 1
ATOM 798 C C . THR B 1 18 ? 2.525 -20.625 -1.201 1 96.81 18 THR B C 1
ATOM 800 O O . THR B 1 18 ? 1.467 -20.609 -1.832 1 96.81 18 THR B O 1
ATOM 803 N N . ILE B 1 19 ? 3.715 -20.328 -1.697 1 95.56 19 ILE B N 1
ATOM 804 C CA . ILE B 1 19 ? 3.887 -19.969 -3.098 1 95.56 19 ILE B CA 1
ATOM 805 C C . ILE B 1 19 ? 4.855 -20.938 -3.775 1 95.56 19 ILE B C 1
ATOM 807 O O . ILE B 1 19 ? 6.008 -21.047 -3.359 1 95.56 19 ILE B 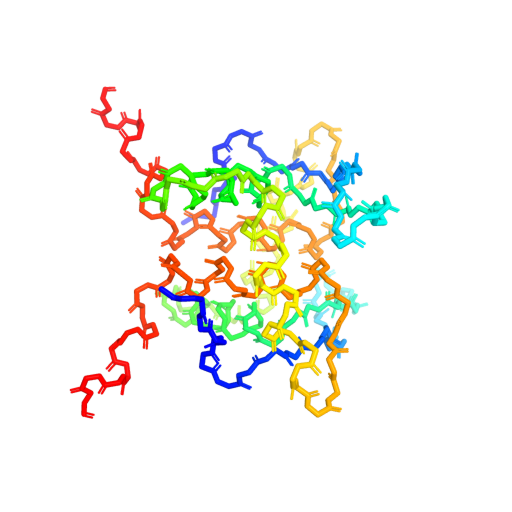O 1
ATOM 811 N N . ALA B 1 20 ? 4.395 -21.672 -4.863 1 92.12 20 ALA B N 1
ATOM 812 C CA . ALA B 1 20 ? 5.215 -22.641 -5.59 1 92.12 20 ALA B CA 1
ATOM 813 C C . ALA B 1 20 ? 5.859 -23.641 -4.637 1 92.12 20 ALA B C 1
ATOM 815 O O . ALA B 1 20 ? 7.051 -23.938 -4.758 1 92.12 20 ALA B O 1
ATOM 816 N N . GLY B 1 21 ? 5.199 -24 -3.641 1 94.38 21 GLY B N 1
ATOM 817 C CA . GLY B 1 21 ? 5.664 -25.016 -2.713 1 94.38 21 GLY B CA 1
ATOM 818 C C . GLY B 1 21 ? 6.512 -24.453 -1.589 1 94.38 21 GLY B C 1
ATOM 819 O O . GLY B 1 21 ? 6.898 -25.188 -0.672 1 94.38 21 GLY B O 1
ATOM 820 N N . HIS B 1 22 ? 6.762 -23.125 -1.645 1 96.69 22 HIS B N 1
ATOM 821 C CA . HIS B 1 22 ? 7.578 -22.484 -0.623 1 96.69 22 HIS B CA 1
ATOM 822 C C . HIS B 1 22 ? 6.723 -21.641 0.323 1 96.69 22 HIS B C 1
ATOM 824 O O . HIS B 1 22 ? 5.867 -20.875 -0.121 1 96.69 22 HIS B O 1
ATOM 830 N N . GLN B 1 23 ? 7 -21.844 1.596 1 97.5 23 GLN B N 1
ATOM 831 C CA . GLN B 1 23 ? 6.34 -21 2.596 1 97.5 23 GLN B CA 1
ATOM 832 C C . GLN B 1 23 ? 6.965 -19.609 2.648 1 97.5 23 GLN B C 1
ATOM 834 O O . GLN B 1 23 ? 8.133 -19.469 3.018 1 97.5 23 GLN B O 1
ATOM 839 N N . 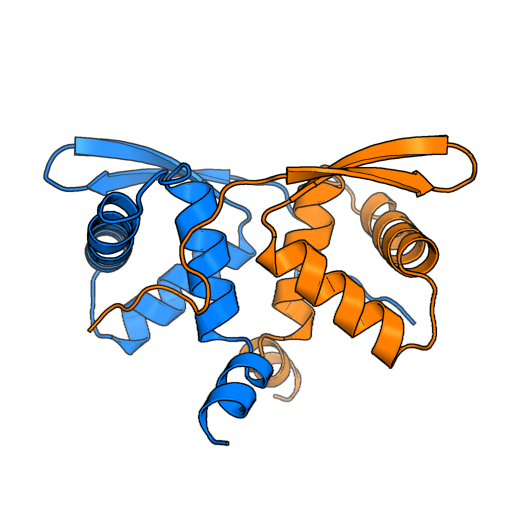THR B 1 24 ? 6.199 -18.625 2.279 1 97.19 24 THR B N 1
ATOM 840 C CA . THR B 1 24 ? 6.688 -17.25 2.203 1 97.19 24 THR B CA 1
ATOM 841 C C . THR B 1 24 ? 5.922 -16.344 3.168 1 97.19 24 THR B C 1
ATOM 843 O O . THR B 1 24 ? 4.691 -16.391 3.225 1 97.19 24 THR B O 1
ATOM 846 N N . SER B 1 25 ? 6.703 -15.625 3.965 1 98.31 25 SER B N 1
ATOM 847 C CA . SER B 1 25 ? 6.066 -14.68 4.875 1 98.31 25 SER B CA 1
ATOM 848 C C . SER B 1 25 ? 5.957 -13.289 4.25 1 98.31 25 SER B C 1
ATOM 850 O O . SER B 1 25 ? 6.941 -12.758 3.734 1 98.31 25 SER B O 1
ATOM 852 N N . ILE B 1 26 ? 4.734 -12.82 4.281 1 98.69 26 ILE B N 1
ATOM 853 C CA . ILE B 1 26 ? 4.492 -11.508 3.689 1 98.69 26 ILE B CA 1
ATOM 854 C C . ILE B 1 26 ? 3.9 -10.57 4.738 1 98.69 26 ILE B C 1
ATOM 856 O O . ILE B 1 26 ? 3.002 -10.961 5.492 1 98.69 26 ILE B O 1
ATOM 860 N N . SER B 1 27 ? 4.477 -9.375 4.824 1 98.69 27 SER B N 1
ATOM 861 C CA . SER B 1 27 ? 3.988 -8.352 5.742 1 98.69 27 SER B CA 1
ATOM 862 C C . SER B 1 27 ? 3.186 -7.285 5.004 1 98.69 27 SER B C 1
ATOM 864 O O . SER B 1 27 ? 3.721 -6.582 4.148 1 98.69 27 SER B O 1
ATOM 866 N N . LEU B 1 28 ? 1.81 -7.188 5.297 1 98.75 28 LEU B N 1
ATOM 867 C CA . LEU B 1 28 ? 0.911 -6.227 4.664 1 98.75 28 LEU B CA 1
ATOM 868 C C . LEU B 1 28 ? -0.019 -5.594 5.695 1 98.75 28 LEU B C 1
ATOM 870 O O . LEU B 1 28 ? -0.359 -6.227 6.699 1 98.75 28 LEU B O 1
ATOM 874 N N . GLU B 1 29 ? -0.401 -4.395 5.418 1 98.25 29 GLU B N 1
ATOM 875 C CA . GLU B 1 29 ? -1.488 -3.818 6.203 1 98.25 29 GLU B CA 1
ATOM 876 C C . GLU B 1 29 ? -2.762 -4.648 6.074 1 98.25 29 GLU B C 1
ATOM 878 O O . GLU B 1 29 ? -3.061 -5.176 5 1 98.25 29 GLU B O 1
ATOM 883 N N . PRO B 1 30 ? -3.652 -4.715 7.105 1 97.88 30 PRO B N 1
ATOM 884 C CA . PRO B 1 30 ? -4.871 -5.523 7.07 1 97.88 30 PRO B CA 1
ATOM 885 C C . PRO B 1 30 ? -5.785 -5.168 5.898 1 97.88 30 PRO B C 1
ATOM 887 O O . PRO B 1 30 ? -6.422 -6.051 5.316 1 97.88 30 PRO B O 1
ATOM 890 N N . VAL B 1 31 ? -5.797 -3.934 5.48 1 96.69 31 VAL B N 1
ATOM 891 C CA . VAL B 1 31 ? -6.68 -3.51 4.398 1 96.69 31 VAL B CA 1
ATOM 892 C C . VAL B 1 31 ? -6.227 -4.141 3.086 1 96.69 31 VAL B C 1
ATOM 894 O O . VAL B 1 31 ? -7.051 -4.48 2.232 1 96.69 31 VAL B O 1
ATOM 897 N N . PHE B 1 32 ? -4.984 -4.293 2.912 1 97.81 32 PHE B N 1
ATOM 898 C CA . PHE B 1 32 ? -4.477 -4.93 1.703 1 97.81 32 PHE B CA 1
ATOM 899 C C . PHE B 1 32 ? -4.762 -6.43 1.722 1 97.81 32 PHE B C 1
ATOM 901 O O . PHE B 1 32 ? -5.105 -7.012 0.691 1 97.81 32 PHE B O 1
ATOM 908 N N . TRP B 1 33 ? -4.613 -7.09 2.904 1 98.38 33 TRP B N 1
ATOM 909 C CA . TRP B 1 33 ? -4.98 -8.5 3.01 1 98.38 33 TRP B CA 1
ATOM 910 C C . TRP B 1 33 ? -6.445 -8.711 2.646 1 98.38 33 TRP B C 1
ATOM 912 O O . TRP B 1 33 ? -6.777 -9.602 1.865 1 98.38 33 TRP B O 1
ATOM 922 N N . SER B 1 34 ? -7.305 -7.801 3.184 1 97.19 34 SER B N 1
ATOM 923 C CA . SER B 1 34 ? -8.734 -7.887 2.904 1 97.19 34 SER B CA 1
ATOM 924 C C . SER B 1 34 ? -9.016 -7.707 1.417 1 97.19 34 SER B C 1
ATOM 926 O O . SER B 1 34 ? -9.859 -8.406 0.851 1 97.19 34 SER B O 1
ATOM 928 N N . ALA B 1 35 ? -8.258 -6.793 0.805 1 96.88 35 ALA B N 1
ATOM 929 C CA . ALA B 1 35 ? -8.438 -6.527 -0.619 1 96.88 35 ALA B CA 1
ATOM 930 C C . ALA B 1 35 ? -7.984 -7.711 -1.463 1 96.88 35 ALA B C 1
ATOM 932 O O . ALA B 1 35 ? -8.617 -8.039 -2.471 1 96.88 35 ALA B O 1
ATOM 933 N N . ILE B 1 36 ? -6.906 -8.359 -1.095 1 97.88 36 ILE B N 1
ATOM 934 C CA . ILE B 1 36 ? -6.422 -9.539 -1.808 1 97.88 36 ILE B CA 1
ATOM 935 C C . ILE B 1 36 ? -7.445 -10.672 -1.691 1 97.88 36 ILE B C 1
ATOM 937 O O . ILE B 1 36 ? -7.734 -11.359 -2.674 1 97.88 36 ILE B O 1
ATOM 941 N N . GLU B 1 37 ? -8.008 -10.836 -0.509 1 97.94 37 GLU B N 1
A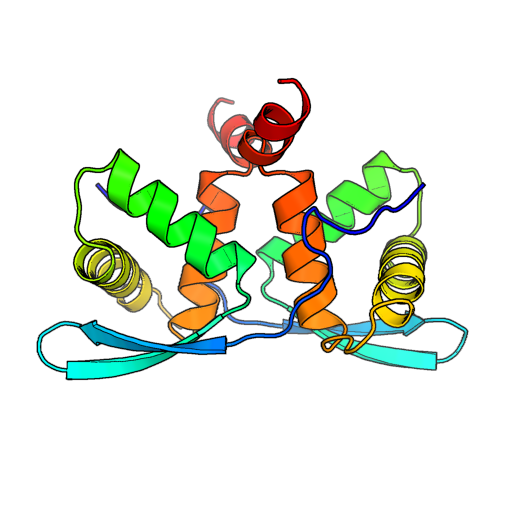TOM 942 C CA . GLU B 1 37 ? -9.023 -11.859 -0.289 1 97.94 37 GLU B CA 1
ATOM 943 C C . GLU B 1 37 ? -10.25 -11.617 -1.166 1 97.94 37 GLU B C 1
ATOM 945 O O . GLU B 1 37 ? -10.758 -12.539 -1.797 1 97.94 37 GLU B O 1
ATOM 950 N N . ARG B 1 38 ? -10.641 -10.359 -1.237 1 96.56 38 ARG B N 1
ATOM 951 C CA . ARG B 1 38 ? -11.781 -10.008 -2.07 1 96.56 38 ARG B CA 1
ATOM 952 C C . ARG B 1 38 ? -11.492 -10.281 -3.543 1 96.56 38 ARG B C 1
ATOM 954 O O . ARG B 1 38 ? -12.344 -10.812 -4.262 1 96.56 38 ARG B O 1
ATOM 961 N N . ALA B 1 39 ? -10.297 -9.922 -3.955 1 96.69 39 ALA B N 1
ATOM 962 C CA . ALA B 1 39 ? -9.898 -10.133 -5.348 1 96.69 39 ALA B CA 1
ATOM 963 C C . ALA B 1 39 ? -9.844 -11.617 -5.684 1 96.69 39 ALA B C 1
ATOM 965 O O . ALA B 1 39 ? -10.227 -12.031 -6.781 1 96.69 39 ALA B O 1
ATOM 966 N N . ALA B 1 40 ? -9.32 -12.398 -4.711 1 97.88 40 ALA B N 1
ATOM 967 C CA . ALA B 1 40 ? -9.242 -13.844 -4.91 1 97.88 40 ALA B CA 1
ATOM 968 C C . ALA B 1 40 ? -10.641 -14.453 -5.059 1 97.88 40 ALA B C 1
ATOM 970 O O . ALA B 1 40 ? -10.883 -15.227 -5.988 1 97.88 40 ALA B O 1
ATOM 971 N N . VAL B 1 41 ? -11.602 -14.047 -4.172 1 97.25 41 VAL B N 1
ATOM 972 C CA . VAL B 1 41 ? -12.969 -14.547 -4.188 1 97.25 41 VAL B CA 1
ATOM 973 C C . VAL B 1 41 ? -13.641 -14.172 -5.508 1 97.25 41 VAL B C 1
ATOM 975 O O . VAL B 1 41 ? -14.297 -15.008 -6.133 1 97.25 41 VAL B O 1
ATOM 978 N N . ALA B 1 42 ? -13.391 -12.992 -5.98 1 95.38 42 ALA B N 1
ATOM 979 C CA . ALA B 1 42 ? -14 -12.5 -7.215 1 95.38 42 ALA B CA 1
ATOM 980 C C . ALA B 1 42 ? -13.531 -13.312 -8.422 1 95.38 42 ALA B C 1
ATOM 982 O O . ALA B 1 42 ? -14.242 -13.43 -9.414 1 95.38 42 ALA B O 1
ATOM 983 N N . ARG B 1 43 ? -12.398 -13.914 -8.266 1 96.69 43 ARG B N 1
ATOM 984 C CA . ARG B 1 43 ? -11.805 -14.641 -9.375 1 96.69 43 ARG B CA 1
ATOM 985 C C . ARG B 1 43 ? -11.922 -16.141 -9.172 1 96.69 43 ARG B C 1
ATOM 987 O O . ARG B 1 43 ? -11.398 -16.922 -9.969 1 96.69 43 ARG B O 1
ATOM 994 N N . GLY B 1 44 ? -12.547 -16.516 -8.047 1 97.56 44 GLY B N 1
ATOM 995 C CA . GLY B 1 44 ? -12.703 -17.922 -7.75 1 97.56 44 GLY B CA 1
ATOM 996 C C . GLY B 1 44 ? -11.391 -18.625 -7.465 1 97.56 44 GLY B C 1
ATOM 997 O O . GLY B 1 44 ? -11.203 -19.781 -7.836 1 97.56 44 GLY B O 1
ATOM 998 N N . LEU B 1 45 ? -10.461 -17.938 -6.922 1 97.69 45 LEU B N 1
ATOM 999 C CA . LEU B 1 45 ? -9.125 -18.469 -6.633 1 97.69 45 LEU B CA 1
ATOM 1000 C C . LEU B 1 45 ? -8.883 -18.531 -5.133 1 97.69 45 LEU B C 1
ATOM 1002 O O . LEU B 1 45 ? -9.391 -17.688 -4.379 1 97.69 45 LEU B O 1
ATOM 1006 N N . PRO B 1 46 ? -8.094 -19.562 -4.801 1 97.56 46 PRO B N 1
ATOM 1007 C CA . PRO B 1 46 ? -7.5 -19.422 -3.471 1 97.56 46 PRO B CA 1
ATOM 1008 C C . PRO B 1 46 ? -6.613 -18.188 -3.352 1 97.56 46 PRO B C 1
ATOM 1010 O O . PRO B 1 46 ? -5.996 -17.766 -4.336 1 97.56 46 PRO B O 1
ATOM 1013 N N . LEU B 1 47 ? -6.582 -17.625 -2.141 1 98.06 47 LEU B N 1
ATOM 1014 C CA . LEU B 1 47 ? -5.73 -16.469 -1.89 1 98.06 47 LEU B CA 1
ATOM 1015 C C . LEU B 1 47 ? -4.301 -16.734 -2.34 1 98.06 47 LEU B C 1
ATOM 1017 O O . LEU B 1 47 ? -3.68 -15.891 -2.992 1 98.06 47 LEU B O 1
ATOM 1021 N N . SER B 1 48 ? -3.73 -17.906 -2.043 1 98.19 48 SER B N 1
ATOM 1022 C CA . SER B 1 48 ? -2.354 -18.25 -2.371 1 98.19 48 SER B CA 1
ATOM 1023 C C . SER B 1 48 ? -2.143 -18.312 -3.881 1 98.19 48 SER B C 1
ATOM 1025 O O . SER B 1 48 ? -1.067 -17.969 -4.375 1 98.19 48 SER B O 1
ATOM 1027 N N . ALA B 1 49 ? -3.174 -18.781 -4.566 1 97.75 49 ALA B N 1
ATOM 1028 C CA . ALA B 1 49 ? -3.094 -18.844 -6.023 1 97.75 49 ALA B CA 1
ATOM 1029 C C . ALA B 1 49 ? -3.047 -17.453 -6.633 1 97.75 49 ALA B C 1
ATOM 1031 O O . ALA B 1 49 ? -2.295 -17.203 -7.582 1 97.75 49 ALA B O 1
ATOM 1032 N N . LEU B 1 50 ? -3.869 -16.531 -6.098 1 98.31 50 LEU B N 1
ATOM 1033 C CA . LEU B 1 50 ? -3.842 -15.148 -6.578 1 98.31 50 LEU B CA 1
ATOM 1034 C C . LEU B 1 50 ? -2.486 -14.508 -6.309 1 98.31 50 LEU B C 1
ATOM 1036 O O . LEU B 1 50 ? -1.916 -13.852 -7.184 1 98.31 50 LEU B O 1
ATOM 1040 N N . VAL B 1 51 ? -1.927 -14.68 -5.113 1 98.56 51 VAL B N 1
ATOM 1041 C CA . VAL B 1 51 ? -0.625 -14.133 -4.746 1 98.56 51 VAL B CA 1
ATOM 1042 C C . VAL B 1 51 ? 0.451 -14.695 -5.676 1 98.56 51 VAL B C 1
ATOM 1044 O O . VAL B 1 51 ? 1.311 -13.953 -6.156 1 98.56 51 VAL B O 1
ATOM 1047 N N . ALA B 1 52 ? 0.332 -16.047 -5.961 1 98.25 52 ALA B N 1
ATOM 1048 C CA . ALA B 1 52 ? 1.283 -16.688 -6.859 1 98.25 52 ALA B CA 1
ATOM 1049 C C . ALA B 1 52 ? 1.208 -16.094 -8.258 1 98.25 52 ALA B C 1
ATOM 1051 O O . ALA B 1 52 ? 2.232 -15.914 -8.922 1 98.25 52 ALA B O 1
ATOM 1052 N N . GLN B 1 53 ? 0.035 -15.797 -8.688 1 98.06 53 GLN B N 1
ATOM 1053 C CA . GLN B 1 53 ? -0.145 -15.211 -10.008 1 98.06 53 GLN B CA 1
ATOM 1054 C C . GLN B 1 53 ? 0.431 -13.805 -10.078 1 98.06 53 GLN B C 1
ATOM 1056 O O . GLN B 1 53 ? 1.076 -13.438 -11.062 1 98.06 53 GLN B O 1
ATOM 1061 N N . VAL B 1 54 ? 0.239 -12.977 -9.07 1 98.12 54 VAL B N 1
ATOM 1062 C CA . VAL B 1 54 ? 0.831 -11.648 -9.023 1 98.12 54 VAL B CA 1
ATOM 1063 C C . VAL B 1 54 ? 2.354 -11.758 -9.008 1 98.12 54 VAL B C 1
ATOM 1065 O O . VAL B 1 54 ? 3.045 -11.008 -9.703 1 98.12 54 VAL B O 1
ATOM 1068 N N . ASP B 1 55 ? 2.842 -12.742 -8.211 1 97.75 55 ASP B N 1
ATOM 1069 C CA . ASP B 1 55 ? 4.285 -12.945 -8.125 1 97.75 55 ASP B CA 1
ATOM 1070 C C . ASP B 1 55 ? 4.871 -13.328 -9.484 1 97.75 55 ASP B C 1
ATOM 1072 O O . ASP B 1 55 ? 5.961 -12.875 -9.836 1 97.75 55 ASP B O 1
ATOM 1076 N N . ALA B 1 56 ? 4.156 -14.141 -10.211 1 97.19 56 ALA B N 1
ATOM 1077 C CA . ALA B 1 56 ? 4.602 -14.586 -11.531 1 97.19 56 ALA B CA 1
ATOM 1078 C C . ALA B 1 56 ? 4.734 -13.406 -12.492 1 97.19 56 ALA B C 1
ATOM 1080 O O . ALA B 1 56 ? 5.621 -13.391 -13.352 1 97.19 56 ALA B O 1
ATOM 1081 N N . VAL B 1 57 ? 3.861 -12.484 -12.359 1 97.25 57 VAL B N 1
ATOM 1082 C CA . VAL B 1 57 ? 3.904 -11.289 -13.195 1 97.25 57 VAL B CA 1
ATOM 1083 C C . VAL B 1 57 ? 4.988 -10.344 -12.688 1 97.25 57 VAL B C 1
ATOM 1085 O O . VAL B 1 57 ? 5.711 -9.734 -13.484 1 97.25 57 VAL B O 1
ATOM 1088 N N . ARG B 1 58 ? 5.129 -10.188 -11.391 1 97.31 58 ARG B N 1
ATOM 1089 C CA . ARG B 1 58 ? 6.117 -9.336 -10.742 1 97.31 58 ARG B CA 1
ATOM 1090 C C . ARG B 1 58 ? 7.527 -9.672 -11.211 1 97.31 58 ARG B C 1
ATOM 1092 O O . ARG B 1 58 ? 8.336 -8.781 -11.477 1 97.31 58 ARG B O 1
ATOM 1099 N N . ILE B 1 59 ? 7.871 -10.977 -11.328 1 95.81 59 ILE B N 1
ATOM 1100 C CA . ILE B 1 59 ? 9.234 -11.438 -11.57 1 95.81 59 ILE B CA 1
ATOM 1101 C C . ILE B 1 59 ? 9.633 -11.125 -13.008 1 95.81 59 ILE B C 1
ATOM 1103 O O . ILE B 1 59 ? 10.812 -11.188 -13.359 1 95.81 59 ILE B O 1
ATOM 1107 N N . LEU B 1 60 ? 8.617 -10.773 -13.828 1 95.56 60 LEU B N 1
ATOM 1108 C CA . LEU B 1 60 ? 8.891 -10.445 -15.227 1 95.56 60 LEU B CA 1
ATOM 1109 C C . LEU B 1 60 ? 9.43 -9.023 -15.352 1 95.56 60 LEU B C 1
ATOM 1111 O O . LEU B 1 60 ? 9.969 -8.656 -16.391 1 95.56 60 LEU B O 1
ATOM 1115 N N . ALA B 1 61 ? 9.273 -8.227 -14.32 1 94.38 61 ALA B N 1
ATOM 1116 C CA . ALA B 1 61 ? 9.781 -6.852 -14.344 1 94.38 61 ALA B CA 1
ATOM 1117 C C . ALA B 1 61 ? 11.305 -6.828 -14.383 1 94.38 61 ALA B C 1
ATOM 1119 O O . ALA B 1 61 ? 11.961 -7.742 -13.883 1 94.38 61 ALA B O 1
ATOM 1120 N N . GLU B 1 62 ? 11.883 -5.824 -15.016 1 93.56 62 GLU B N 1
ATOM 1121 C CA . GLU B 1 62 ? 13.336 -5.684 -15.125 1 93.56 62 GLU B CA 1
ATOM 1122 C C . GLU B 1 62 ? 13.977 -5.598 -13.742 1 93.56 62 GLU B C 1
ATOM 1124 O O . GLU B 1 62 ? 15.016 -6.227 -13.5 1 93.56 62 GLU B O 1
ATOM 1129 N N . ASP B 1 63 ? 13.5 -4.887 -12.859 1 96.19 63 ASP B N 1
ATOM 1130 C CA . ASP B 1 63 ? 13.922 -4.719 -11.469 1 96.19 63 ASP B CA 1
ATOM 1131 C C . ASP B 1 63 ? 12.75 -4.895 -10.508 1 96.19 63 ASP B C 1
ATOM 1133 O O . ASP B 1 63 ? 12.211 -3.912 -9.992 1 96.19 63 ASP B O 1
ATOM 1137 N N . PRO B 1 64 ? 12.359 -6.125 -10.297 1 97.06 64 PRO B N 1
ATOM 1138 C CA . PRO B 1 64 ? 11.141 -6.391 -9.523 1 97.06 64 PRO B CA 1
ATOM 1139 C C . PRO B 1 64 ? 11.281 -6.016 -8.055 1 97.06 64 PRO B C 1
ATOM 1141 O O . PRO B 1 64 ? 12.281 -6.359 -7.418 1 97.06 64 PRO B O 1
ATOM 1144 N N . PRO B 1 65 ? 10.297 -5.297 -7.531 1 98.12 65 PRO B N 1
ATOM 1145 C CA . PRO B 1 65 ? 10.281 -5.07 -6.082 1 98.12 65 PRO B CA 1
ATOM 1146 C C . PRO B 1 65 ? 9.953 -6.336 -5.293 1 98.12 65 PRO B C 1
ATOM 1148 O O . PRO B 1 65 ? 9.789 -7.41 -5.879 1 98.12 65 PRO B O 1
ATOM 1151 N N . ASN B 1 66 ? 9.953 -6.191 -3.963 1 97.94 66 ASN B N 1
ATOM 1152 C CA . ASN B 1 66 ? 9.539 -7.344 -3.17 1 97.94 66 ASN B CA 1
ATOM 1153 C C . ASN B 1 66 ? 8.055 -7.652 -3.357 1 97.94 66 ASN B C 1
ATOM 1155 O O . ASN B 1 66 ? 7.32 -6.852 -3.936 1 97.94 66 ASN B O 1
ATOM 1159 N N . LEU B 1 67 ? 7.66 -8.758 -2.928 1 98.44 67 LEU B N 1
ATOM 1160 C CA . LEU B 1 67 ? 6.312 -9.266 -3.184 1 98.44 67 LEU B CA 1
ATOM 1161 C C . LEU B 1 67 ? 5.27 -8.391 -2.498 1 98.44 67 LEU B C 1
ATOM 1163 O O . LEU B 1 67 ? 4.207 -8.125 -3.068 1 98.44 67 LEU B O 1
ATOM 1167 N N . ALA B 1 68 ? 5.543 -7.875 -1.283 1 98.75 68 ALA B N 1
ATOM 1168 C CA . ALA B 1 68 ? 4.613 -7.004 -0.568 1 98.75 68 ALA B CA 1
ATOM 1169 C C . ALA B 1 68 ? 4.324 -5.734 -1.365 1 98.75 68 ALA B C 1
ATOM 1171 O O . ALA B 1 68 ? 3.166 -5.363 -1.551 1 98.75 68 ALA B O 1
ATOM 1172 N N . SER B 1 69 ? 5.383 -5.133 -1.917 1 98.62 69 SER B N 1
ATOM 1173 C CA . SER B 1 69 ? 5.258 -3.938 -2.742 1 98.62 69 SER B CA 1
ATOM 1174 C C . SER B 1 69 ? 4.461 -4.223 -4.012 1 98.62 69 SER B C 1
ATOM 1176 O O . SER B 1 69 ? 3.619 -3.416 -4.414 1 98.62 69 SER B O 1
ATOM 1178 N N . ALA B 1 70 ? 4.719 -5.352 -4.598 1 98.5 70 ALA B N 1
ATOM 1179 C CA . ALA B 1 70 ? 4 -5.734 -5.812 1 98.5 70 ALA B CA 1
ATOM 1180 C C . ALA B 1 70 ? 2.514 -5.926 -5.535 1 98.5 70 ALA B C 1
ATOM 1182 O O . ALA B 1 70 ? 1.667 -5.48 -6.312 1 98.5 70 ALA B O 1
ATOM 1183 N N . LEU B 1 71 ? 2.197 -6.535 -4.438 1 98.62 71 LEU B N 1
ATOM 1184 C CA . LEU B 1 71 ? 0.802 -6.777 -4.082 1 98.62 71 LEU B CA 1
ATOM 1185 C C . LEU B 1 71 ? 0.078 -5.465 -3.803 1 98.62 71 LEU B C 1
ATOM 1187 O O . LEU B 1 71 ? -1.053 -5.266 -4.254 1 98.62 71 LEU B O 1
ATOM 1191 N N . ARG B 1 72 ? 0.714 -4.527 -3.094 1 98.56 72 ARG B N 1
ATOM 1192 C CA . ARG B 1 72 ? 0.127 -3.219 -2.826 1 98.56 72 ARG B CA 1
ATOM 1193 C C . ARG B 1 72 ? -0.148 -2.467 -4.125 1 98.56 72 ARG B C 1
ATOM 1195 O O . ARG B 1 72 ? -1.233 -1.914 -4.309 1 98.56 72 ARG B O 1
ATOM 1202 N N . THR B 1 73 ? 0.888 -2.502 -4.98 1 97.75 73 THR B N 1
ATOM 1203 C CA . THR B 1 73 ? 0.768 -1.805 -6.258 1 97.75 73 THR B CA 1
ATOM 1204 C C . THR B 1 73 ? -0.343 -2.418 -7.105 1 97.75 73 THR B C 1
ATOM 1206 O O . THR B 1 73 ? -1.167 -1.696 -7.672 1 97.75 73 THR B O 1
ATOM 1209 N N . TRP B 1 74 ? -0.43 -3.721 -7.164 1 97.56 74 TRP B N 1
ATOM 1210 C CA . TRP B 1 74 ? -1.423 -4.414 -7.977 1 97.56 74 TRP B CA 1
ATOM 1211 C C . TRP B 1 74 ? -2.834 -4.145 -7.465 1 97.56 74 TRP B C 1
ATOM 1213 O O . TRP B 1 74 ? -3.738 -3.84 -8.25 1 97.56 74 TRP B O 1
ATOM 1223 N N . ILE B 1 75 ? -3.021 -4.207 -6.164 1 97.06 75 ILE B N 1
ATOM 1224 C CA . ILE B 1 75 ? -4.328 -3.963 -5.559 1 97.06 75 ILE B CA 1
ATOM 1225 C C . ILE B 1 75 ? -4.785 -2.541 -5.879 1 97.06 75 ILE B C 1
ATOM 1227 O O . ILE B 1 75 ? -5.938 -2.324 -6.262 1 97.06 75 ILE B O 1
ATOM 1231 N N . LEU B 1 76 ? -3.883 -1.562 -5.691 1 96.25 76 LEU B N 1
ATOM 1232 C CA . LEU B 1 76 ? -4.266 -0.185 -5.984 1 96.25 76 LEU B CA 1
ATOM 1233 C C . LEU B 1 76 ? -4.711 -0.041 -7.434 1 96.25 76 LEU B C 1
ATOM 1235 O O . LEU B 1 76 ? -5.707 0.629 -7.719 1 96.25 76 LEU B O 1
ATOM 1239 N N . SER B 1 77 ? -3.994 -0.698 -8.359 1 94.12 77 SER B N 1
ATOM 1240 C CA . SER B 1 77 ? -4.332 -0.628 -9.773 1 94.12 77 SER B CA 1
ATOM 1241 C C . SER B 1 77 ? -5.688 -1.267 -10.055 1 94.12 77 SER B C 1
ATOM 1243 O O . SER B 1 77 ? -6.391 -0.866 -10.984 1 94.12 77 SER B O 1
ATOM 1245 N N . GLU B 1 78 ? -6.031 -2.291 -9.25 1 92.62 78 GLU B N 1
ATOM 1246 C CA . GLU B 1 78 ? -7.285 -3.018 -9.422 1 92.62 78 GLU B CA 1
ATOM 1247 C C . GLU B 1 78 ? -8.477 -2.168 -8.992 1 92.62 78 GLU B C 1
ATOM 1249 O O . GLU B 1 78 ? -9.555 -2.256 -9.586 1 92.62 78 GLU B O 1
ATOM 1254 N N . VAL B 1 79 ? -8.305 -1.29 -8.031 1 90.44 79 VAL B N 1
ATOM 1255 C CA . VAL B 1 79 ? -9.469 -0.646 -7.434 1 90.44 79 VAL B CA 1
ATOM 1256 C C . VAL B 1 79 ? -9.5 0.832 -7.816 1 90.44 79 VAL B C 1
ATOM 1258 O O . VAL B 1 79 ? -10.492 1.523 -7.582 1 90.44 79 VAL B O 1
ATOM 1261 N N . ASP B 1 80 ? -8.336 1.381 -8.266 1 82.5 80 ASP B N 1
ATOM 1262 C CA . ASP B 1 80 ? -8.281 2.785 -8.664 1 82.5 80 ASP B CA 1
ATOM 1263 C C . ASP B 1 80 ? -8.852 2.986 -10.062 1 82.5 80 ASP B C 1
ATOM 1265 O O . ASP B 1 80 ? -8.25 2.555 -11.055 1 82.5 80 ASP B O 1
ATOM 1269 N N . PRO B 1 81 ? -10.008 3.592 -10.203 1 66.31 81 PRO B N 1
ATOM 1270 C CA . PRO B 1 81 ? -10.648 3.826 -11.5 1 66.31 81 PRO B CA 1
ATOM 1271 C C . PRO B 1 81 ? -9.844 4.75 -12.398 1 66.31 81 PRO B C 1
ATOM 1273 O O . PRO B 1 81 ? -10.023 4.742 -13.617 1 66.31 81 PRO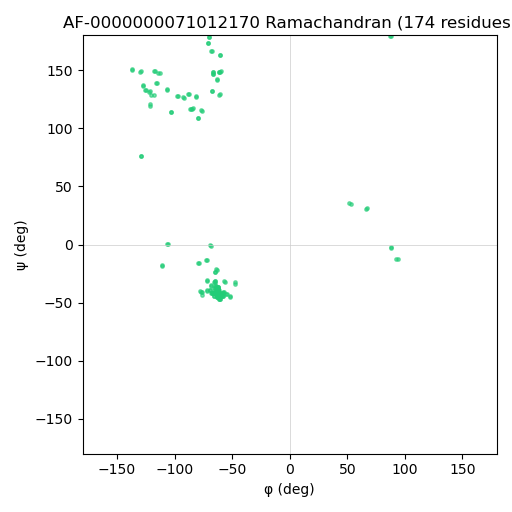 B O 1
ATOM 1276 N N . ALA B 1 82 ? -9.273 5.867 -11.805 1 57.75 82 ALA B N 1
ATOM 1277 C CA . ALA B 1 82 ? -8.594 6.863 -12.633 1 57.75 82 ALA B CA 1
ATOM 1278 C C . ALA B 1 82 ? -7.629 6.203 -13.609 1 57.75 82 ALA B C 1
ATOM 1280 O O . ALA B 1 82 ? -7.242 6.801 -14.617 1 57.75 82 ALA B O 1
ATOM 1281 N N . ARG B 1 83 ? -7.055 5.121 -13.234 1 53.22 83 ARG B N 1
ATOM 1282 C CA . ARG B 1 83 ? -6.09 4.52 -14.148 1 53.22 83 ARG B CA 1
ATOM 1283 C C . ARG B 1 83 ? -6.773 4.023 -15.422 1 53.22 83 ARG B C 1
ATOM 1285 O O . ARG B 1 83 ? -6.145 3.939 -16.469 1 53.22 83 ARG B O 1
ATOM 1292 N N . GLU B 1 84 ? -7.996 3.578 -15.328 1 49.72 84 GLU B N 1
ATOM 1293 C CA . GLU B 1 84 ? -8.656 3.18 -16.562 1 49.72 84 GLU B CA 1
ATOM 1294 C C . GLU B 1 84 ? -8.727 4.344 -17.547 1 49.72 84 GLU B C 1
ATOM 1296 O O . GLU B 1 84 ? -8.867 4.133 -18.75 1 49.72 84 GLU B O 1
ATOM 1301 N N . ALA B 1 85 ? -9.023 5.402 -16.984 1 44.34 85 ALA B N 1
ATOM 1302 C CA . ALA B 1 85 ? -9.375 6.445 -17.938 1 44.34 85 ALA B CA 1
ATOM 1303 C C . ALA B 1 85 ? -8.195 6.777 -18.844 1 44.34 85 ALA B C 1
ATOM 1305 O O . ALA B 1 85 ? -8.367 7.43 -19.891 1 44.34 85 ALA B O 1
ATOM 1306 N N . ASP B 1 86 ? -6.949 6.766 -18.359 1 39.09 86 ASP B N 1
ATOM 1307 C CA . ASP B 1 86 ? -5.977 7.211 -19.344 1 39.09 86 ASP B CA 1
ATOM 1308 C C . ASP B 1 86 ? -5.926 6.246 -20.531 1 39.09 86 ASP B C 1
ATOM 1310 O O . ASP B 1 86 ? -5.363 6.574 -21.578 1 39.09 86 ASP B O 1
ATOM 1314 N N . GLN B 1 87 ? -6.344 5.117 -20.328 1 38.44 87 GLN B N 1
ATOM 1315 C CA . GLN B 1 87 ? -6.246 4.27 -21.516 1 38.44 87 GLN B CA 1
ATOM 1316 C C . GLN B 1 87 ? -7.34 4.602 -22.516 1 38.44 87 GLN B C 1
ATOM 1318 O O . GLN B 1 87 ? -7.195 4.336 -23.719 1 38.44 87 GLN B O 1
ATOM 1323 N N . ASP B 1 88 ? -8.484 4.777 -21.969 1 38.53 88 ASP B N 1
ATOM 1324 C CA . ASP B 1 88 ? -9.531 4.887 -22.969 1 38.53 88 ASP B CA 1
ATOM 1325 C C . ASP B 1 88 ? -9.391 6.172 -23.781 1 38.53 88 ASP B C 1
ATOM 1327 O O . ASP B 1 88 ? -10.219 6.473 -24.641 1 38.53 88 ASP B O 1
ATOM 1331 N N . CYS B 1 89 ? -8.391 6.941 -23.422 1 32.56 89 CYS B N 1
ATOM 1332 C CA . CYS B 1 89 ? -8.445 7.93 -24.484 1 32.56 89 CYS B CA 1
ATOM 1333 C C . CYS B 1 89 ? -7.688 7.449 -25.719 1 32.56 89 CYS B C 1
ATOM 1335 O O . CYS B 1 89 ? -6.695 6.727 -25.594 1 32.56 89 CYS B O 1
#

pLDDT: mean 91.26, std 15.55, range [32.56, 98.75]

Organism: NCBI:txid2759526

Radius of gyration: 16.24 Å; Cα contacts (8 Å, |Δi|>4): 233; chains: 2; bounding box: 40×47×44 Å

Sequence (178 aa):
MIEAPEGGFRGPVKRSVTIAGHQTSISLEPVFWSAIERAAVARGLPLSALVAQVDAVRILAEDPPNLASALRTWILSEVDPAREADQDCMIEAPEGGFRGPVKRSVTIAGHQTSISLEPVFWSAIERAAVARGLPLSALVAQVDAVRILAEDPPNLASALRTWILSEVDPAREADQDC

Nearest PDB structures (foldseek):
  3kk4-assembly2_D  TM=7.988E-01  e=4.171E-03  Bordetella pertussis Tohama I
  1u9p-assembly1_A  TM=5.850E-01  e=4.482E-01  Escherichia coli
  4v58-assembly1_H  TM=3.449E-01  e=1.909E+00  Thermomyces lanuginosus
  6bok-assembly1_Y  TM=3.959E-01  e=4.209E+00  Thermus thermophilus HB27
  7ux1-assembly1_A  TM=2.348E-01  e=4.802E+00  Escherichia coli K-12

Foldseek 3Di:
DDDADVVGDDFWDWDWAQAPNDTDIDTETVVLVVLLCVVCVVVVHDSNVSLNVLVVVQVPDPDGDDSRVSSVVVSCVVVPCVVVVVVVD/DDDADVVGDDFWDWDWAQAPNDTDIDTETVVLVVLLCVVCVVVVHDSNVSLNVLVVVQVPDPDGDDSRVSSVVVSCVVVPCVVVVVPVD

Solvent-accessible surface area (backbone atoms only — not comparable to full-atom values): 10303 Å² total; per-residue (Å²): 137,83,71,74,38,89,94,48,58,56,44,62,46,77,44,77,40,59,43,96,88,37,83,39,78,42,61,41,34,59,67,55,54,53,48,48,46,53,54,11,56,76,66,74,38,55,55,44,56,46,53,40,47,52,48,61,53,40,68,69,38,94,67,48,41,58,66,55,52,41,50,54,51,39,51,48,52,74,44,33,62,74,66,57,55,66,62,73,98,136,88,71,74,36,87,93,49,61,55,43,63,46,77,46,77,39,58,42,97,88,37,82,40,77,42,60,41,34,59,67,57,53,53,49,48,45,49,53,11,58,75,66,74,38,56,55,43,57,44,54,40,47,50,48,61,52,40,68,69,38,94,65,48,42,56,68,54,52,41,49,54,51,42,52,49,53,72,44,34,63,73,66,56,55,68,61,75,99

InterPro domains:
  IPR027373 Ribbon-helix-helix domain [PF13467] (12-78)
  IPR038268 Ribbon-helix-helix domain superfamily [G3DSA:1.10.3990.20] (10-89)